Protein AF-A0A926GVV0-F1 (afdb_monomer_lite)

pLDDT: mean 87.62, std 10.68, range [47.09, 95.88]

Sequence (73 aa):
MSRYFILGNLWVLFAIILRIGGRVERTEPTMISFFGVGGWLYPVSYYLIIAVAGVMAAFCFLLAAKMRGPAER

Structure (mmCIF, N/CA/C/O backbone):
data_AF-A0A926GVV0-F1
#
_entry.id   AF-A0A926GVV0-F1
#
loop_
_atom_site.group_PDB
_atom_site.id
_atom_site.type_symbol
_atom_site.label_atom_id
_atom_site.label_alt_id
_atom_site.label_comp_id
_atom_site.label_asym_id
_atom_site.label_entity_id
_atom_site.label_seq_id
_atom_site.pdbx_PDB_ins_code
_atom_site.Cartn_x
_atom_site.Cartn_y
_atom_site.Cartn_z
_atom_site.occupancy
_atom_site.B_iso_or_equiv
_atom_site.auth_seq_id
_atom_site.auth_comp_id
_atom_site.auth_asym_id
_atom_site.auth_atom_id
_atom_site.pdbx_PDB_model_num
ATOM 1 N N . MET A 1 1 ? -7.981 9.130 20.855 1.00 62.66 1 MET A N 1
ATOM 2 C CA . MET A 1 1 ? -8.122 8.322 19.616 1.00 62.66 1 MET A CA 1
ATOM 3 C C . MET A 1 1 ? -7.687 6.891 19.895 1.00 62.66 1 MET A C 1
ATOM 5 O O . MET A 1 1 ? -6.735 6.705 20.638 1.00 62.66 1 MET A O 1
ATOM 9 N N . SER A 1 2 ? -8.359 5.887 19.323 1.00 80.75 2 SER A N 1
ATOM 10 C CA . SER A 1 2 ? -7.934 4.486 19.464 1.00 80.75 2 SER A CA 1
ATOM 11 C C . SER A 1 2 ? -6.616 4.250 18.717 1.00 80.75 2 SER A C 1
ATOM 13 O O . SER A 1 2 ? -6.485 4.673 17.569 1.00 80.75 2 SER A O 1
ATOM 15 N N . ARG A 1 3 ? -5.658 3.545 19.333 1.00 88.50 3 ARG A N 1
ATOM 16 C CA . ARG A 1 3 ? -4.368 3.172 18.712 1.00 88.50 3 ARG A CA 1
ATOM 17 C C . ARG A 1 3 ? -4.529 2.492 17.345 1.00 88.50 3 ARG A C 1
ATOM 19 O O . ARG A 1 3 ? -3.736 2.721 16.441 1.00 88.50 3 ARG A O 1
ATOM 26 N N . TYR A 1 4 ? -5.606 1.726 17.171 1.00 89.00 4 TYR A N 1
ATOM 27 C CA . TYR A 1 4 ? -5.931 1.037 15.921 1.00 89.00 4 TYR A CA 1
ATOM 28 C C . TYR A 1 4 ? -6.385 1.995 14.814 1.00 89.00 4 TYR A C 1
ATOM 30 O O . TYR A 1 4 ? -6.117 1.749 13.645 1.00 89.00 4 TYR A O 1
ATOM 38 N N . PHE A 1 5 ? -7.017 3.116 15.171 1.00 87.69 5 PHE A N 1
ATOM 39 C CA . PHE A 1 5 ? -7.385 4.152 14.206 1.00 87.69 5 PHE A CA 1
ATOM 40 C C . PHE A 1 5 ? -6.141 4.863 13.661 1.00 87.69 5 PHE A C 1
ATOM 42 O O . PHE A 1 5 ? -6.046 5.107 12.462 1.00 87.69 5 PHE A O 1
ATOM 49 N N . ILE A 1 6 ? -5.160 5.146 14.524 1.00 91.81 6 ILE A N 1
ATOM 50 C CA . ILE A 1 6 ? -3.876 5.736 14.115 1.00 91.81 6 ILE A CA 1
ATOM 51 C C . ILE A 1 6 ? -3.120 4.763 13.199 1.00 91.81 6 ILE A C 1
ATOM 53 O O . ILE A 1 6 ? -2.709 5.148 12.108 1.00 91.81 6 ILE A O 1
ATOM 57 N N . LEU A 1 7 ? -3.015 3.488 13.593 1.00 92.56 7 LEU A N 1
ATOM 58 C CA . LEU A 1 7 ? -2.391 2.440 12.776 1.00 92.56 7 LEU A CA 1
ATOM 59 C C . LEU A 1 7 ? -3.084 2.258 11.419 1.00 92.56 7 LEU A C 1
ATOM 61 O O . LEU A 1 7 ? -2.403 2.137 10.407 1.00 92.56 7 LEU A O 1
ATOM 65 N N . GLY A 1 8 ? -4.419 2.289 11.378 1.00 91.44 8 GLY A N 1
ATOM 66 C CA . GLY A 1 8 ? -5.174 2.217 10.126 1.00 91.44 8 GLY A CA 1
ATOM 67 C C . GLY A 1 8 ? -4.820 3.361 9.177 1.00 91.44 8 GLY A C 1
ATOM 68 O O . GLY A 1 8 ? -4.505 3.116 8.017 1.00 91.44 8 GLY A O 1
ATOM 69 N N . ASN A 1 9 ? -4.774 4.600 9.677 1.00 94.50 9 ASN A N 1
ATOM 70 C CA . ASN A 1 9 ? -4.368 5.756 8.872 1.00 94.50 9 ASN A CA 1
ATOM 71 C C . ASN A 1 9 ? -2.913 5.661 8.388 1.00 94.50 9 ASN A C 1
ATOM 73 O O . ASN A 1 9 ? -2.635 6.028 7.251 1.00 94.50 9 ASN A O 1
ATOM 77 N N . LEU A 1 10 ? -1.997 5.133 9.208 1.00 95.75 10 LEU A N 1
ATOM 78 C CA . LE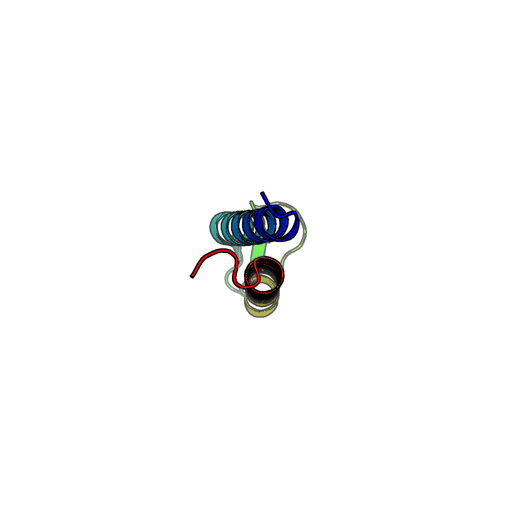U A 1 10 ? -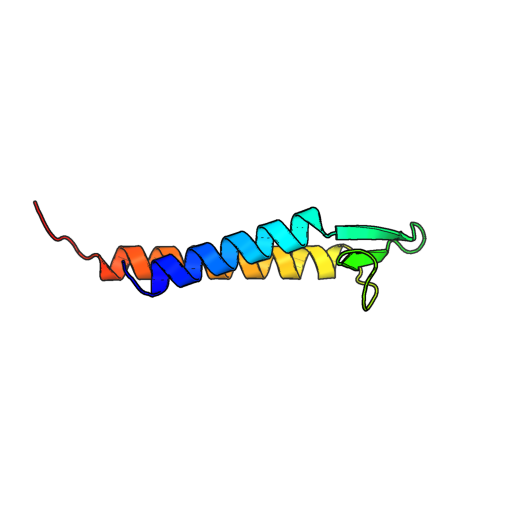0.612 4.895 8.790 1.00 95.75 10 LEU A CA 1
ATOM 79 C C . LEU A 1 10 ? -0.527 3.880 7.644 1.00 95.75 10 LEU A C 1
ATOM 81 O O . LEU A 1 10 ? 0.182 4.126 6.672 1.00 95.75 10 LEU A O 1
ATOM 85 N N . TRP A 1 11 ? -1.284 2.782 7.712 1.00 95.75 11 TRP A N 1
ATOM 86 C CA . TRP A 1 11 ? -1.350 1.799 6.626 1.00 95.75 11 TRP A CA 1
ATOM 87 C C . TRP A 1 11 ? -1.962 2.374 5.344 1.00 95.75 11 TRP A C 1
ATOM 89 O O . TRP A 1 11 ? -1.456 2.103 4.255 1.00 95.75 11 TRP A O 1
ATOM 99 N N . VAL A 1 12 ? -3.001 3.211 5.456 1.00 93.75 12 VAL A N 1
ATOM 100 C CA . VAL A 1 12 ? -3.578 3.930 4.305 1.00 93.75 12 VAL A CA 1
ATOM 101 C C . VAL A 1 12 ? -2.553 4.872 3.687 1.00 93.75 12 VAL A C 1
ATOM 103 O O . VAL A 1 12 ? -2.341 4.838 2.477 1.00 93.75 12 VAL A O 1
ATOM 106 N N . LEU A 1 13 ? -1.889 5.689 4.506 1.00 95.38 13 LEU A N 1
ATOM 107 C CA . LEU A 1 13 ? -0.866 6.617 4.039 1.00 95.38 13 LEU A CA 1
ATOM 108 C C . LEU A 1 13 ? 0.272 5.865 3.340 1.00 95.38 13 LEU A C 1
ATOM 110 O O . LEU A 1 13 ? 0.701 6.265 2.263 1.00 95.38 13 LEU A O 1
ATOM 114 N N . PHE A 1 14 ? 0.704 4.739 3.905 1.00 93.81 14 PHE A N 1
ATOM 115 C CA . PHE A 1 14 ? 1.710 3.876 3.298 1.00 93.81 14 PHE A CA 1
ATOM 116 C C . PHE A 1 14 ? 1.262 3.328 1.934 1.00 93.81 14 PHE A C 1
ATOM 118 O O . PHE A 1 14 ? 2.009 3.422 0.962 1.00 93.81 14 PHE A O 1
ATOM 125 N N . ALA A 1 15 ? 0.025 2.831 1.820 1.00 92.94 15 ALA A N 1
ATOM 126 C CA . ALA A 1 15 ? -0.531 2.362 0.550 1.00 92.94 15 ALA A CA 1
ATOM 127 C C . ALA A 1 15 ? -0.618 3.483 -0.504 1.00 92.94 15 ALA A C 1
ATOM 129 O O . ALA A 1 15 ? -0.312 3.254 -1.675 1.00 92.94 15 ALA A O 1
ATOM 130 N N . ILE A 1 16 ? -0.984 4.703 -0.094 1.00 94.19 16 ILE A N 1
ATOM 131 C CA . ILE A 1 16 ? -1.018 5.887 -0.967 1.00 94.19 16 ILE A CA 1
ATOM 132 C C . ILE A 1 16 ? 0.390 6.232 -1.457 1.00 94.19 16 ILE A C 1
ATOM 134 O O . ILE A 1 16 ? 0.592 6.415 -2.657 1.00 94.19 16 ILE A O 1
ATOM 138 N N . ILE A 1 17 ? 1.371 6.272 -0.553 1.00 94.75 17 ILE A N 1
ATOM 139 C CA . ILE A 1 17 ? 2.769 6.557 -0.892 1.00 94.75 17 ILE A CA 1
ATOM 140 C C . ILE A 1 17 ? 3.298 5.517 -1.884 1.00 94.75 17 ILE A C 1
ATOM 142 O O . ILE A 1 17 ? 3.884 5.892 -2.896 1.00 94.75 17 ILE A O 1
ATOM 146 N N . LEU A 1 18 ? 3.044 4.225 -1.653 1.00 91.69 18 LEU A N 1
ATOM 147 C CA . LEU A 1 18 ? 3.406 3.161 -2.593 1.00 91.69 18 LEU A CA 1
ATOM 148 C C . LEU A 1 18 ? 2.715 3.334 -3.948 1.00 91.69 18 LEU A C 1
ATOM 150 O O . LEU A 1 18 ? 3.332 3.135 -4.993 1.00 91.69 18 LEU A O 1
ATOM 154 N N . ARG A 1 19 ? 1.440 3.727 -3.968 1.00 92.00 19 ARG A N 1
ATOM 155 C CA . ARG A 1 19 ? 0.719 3.916 -5.228 1.00 92.00 19 ARG A CA 1
ATOM 156 C C . ARG A 1 19 ? 1.279 5.078 -6.047 1.00 92.00 19 ARG A C 1
ATOM 158 O O . ARG A 1 19 ? 1.422 4.922 -7.257 1.00 92.00 19 ARG A O 1
ATOM 165 N N . ILE A 1 20 ? 1.588 6.200 -5.397 1.00 93.56 20 ILE A N 1
ATOM 166 C CA . ILE A 1 20 ? 2.140 7.408 -6.032 1.00 93.56 20 ILE A CA 1
ATOM 167 C C . ILE A 1 20 ? 3.602 7.196 -6.441 1.00 93.56 20 ILE A C 1
ATOM 169 O O . ILE A 1 20 ? 4.016 7.643 -7.506 1.00 93.56 20 ILE A O 1
ATOM 173 N N . GLY A 1 21 ? 4.377 6.495 -5.614 1.00 90.88 21 GLY A N 1
ATOM 174 C CA . GLY A 1 21 ? 5.791 6.228 -5.859 1.00 90.88 21 GLY A CA 1
ATOM 175 C C . GLY A 1 21 ? 6.062 5.205 -6.959 1.00 90.88 21 GLY A C 1
ATOM 176 O O . GLY A 1 21 ? 7.201 5.099 -7.401 1.00 90.88 21 GLY A O 1
ATOM 177 N N . GLY A 1 22 ? 5.058 4.451 -7.413 1.00 91.31 22 GLY A N 1
ATOM 178 C CA . GLY A 1 22 ? 5.246 3.416 -8.429 1.00 91.31 22 GLY A CA 1
ATOM 179 C C . GLY A 1 22 ? 5.638 4.005 -9.781 1.00 91.31 22 GLY A C 1
ATOM 180 O O . GLY A 1 22 ? 4.814 4.638 -10.441 1.00 91.31 22 GLY A O 1
ATOM 181 N N . ARG A 1 23 ? 6.876 3.757 -10.216 1.00 90.44 23 ARG A N 1
ATOM 182 C CA . ARG A 1 23 ? 7.378 4.148 -11.540 1.00 90.44 23 ARG A CA 1
ATOM 183 C C . ARG A 1 23 ? 7.680 2.927 -12.387 1.00 90.44 23 ARG A C 1
ATOM 185 O O . ARG A 1 23 ? 8.318 1.990 -11.927 1.00 90.44 23 ARG A O 1
ATOM 192 N N . VAL A 1 24 ? 7.229 2.952 -13.637 1.00 89.75 24 VAL A N 1
ATOM 193 C CA . VAL A 1 24 ? 7.596 1.936 -14.628 1.00 89.75 24 VAL A CA 1
ATOM 194 C C . VAL A 1 24 ? 8.986 2.284 -15.157 1.00 89.75 24 VAL A C 1
ATOM 196 O O . VAL A 1 24 ? 9.142 3.297 -15.830 1.00 89.75 24 VAL A O 1
ATOM 199 N N . GLU A 1 25 ? 9.983 1.459 -14.837 1.00 88.06 25 GLU A N 1
ATOM 200 C CA . GLU A 1 25 ? 11.380 1.664 -15.268 1.00 88.06 25 GLU A CA 1
ATOM 201 C C . GLU A 1 25 ? 11.704 0.918 -16.563 1.00 88.06 25 GLU A C 1
ATOM 203 O O . GLU A 1 25 ? 12.542 1.340 -17.355 1.00 88.06 25 GLU A O 1
ATOM 208 N N . ARG A 1 26 ? 11.047 -0.222 -16.785 1.00 85.88 26 ARG A N 1
ATOM 209 C CA . ARG A 1 26 ? 11.190 -1.031 -17.999 1.00 85.88 26 ARG A CA 1
ATOM 210 C C . ARG A 1 26 ? 9.823 -1.509 -18.439 1.00 85.88 26 ARG A C 1
ATOM 212 O O . ARG A 1 26 ? 8.971 -1.780 -17.597 1.00 85.88 26 ARG A O 1
ATOM 219 N N . THR A 1 27 ? 9.632 -1.634 -19.746 1.00 85.31 27 THR A N 1
ATOM 220 C CA . THR A 1 27 ? 8.404 -2.158 -20.356 1.00 85.31 27 THR A CA 1
ATOM 221 C C . THR A 1 27 ? 8.546 -3.623 -20.779 1.00 85.31 27 THR A C 1
ATOM 223 O O . THR A 1 27 ? 7.553 -4.344 -20.746 1.00 85.31 27 THR A O 1
ATOM 226 N N . GLU A 1 28 ? 9.770 -4.099 -21.053 1.00 86.81 28 GLU A N 1
ATOM 227 C CA . GLU A 1 28 ? 10.071 -5.469 -21.503 1.00 86.81 28 GLU A CA 1
ATOM 228 C C . GLU A 1 28 ? 11.279 -6.082 -20.741 1.00 86.81 28 GLU A C 1
ATOM 230 O O . GLU A 1 28 ? 12.439 -5.762 -21.033 1.00 86.81 28 GLU A O 1
ATOM 235 N N . PRO A 1 29 ? 11.055 -6.954 -19.733 1.00 84.94 29 PRO A N 1
ATOM 236 C CA . PRO A 1 29 ? 9.787 -7.179 -19.033 1.00 84.94 29 PRO A CA 1
ATOM 237 C C . PRO A 1 29 ? 9.346 -5.931 -18.258 1.00 84.94 29 PRO A C 1
ATOM 239 O O . PRO A 1 29 ? 10.181 -5.130 -17.827 1.00 84.94 29 PRO A O 1
ATOM 242 N N . THR A 1 30 ? 8.032 -5.768 -18.063 1.00 90.19 30 THR A N 1
ATOM 243 C CA . THR A 1 30 ? 7.514 -4.635 -17.292 1.00 90.19 30 THR A CA 1
ATOM 244 C C . THR A 1 30 ? 8.003 -4.727 -15.852 1.00 90.19 30 THR A C 1
ATOM 246 O O . THR A 1 30 ? 7.757 -5.728 -15.181 1.00 90.19 30 THR A O 1
ATOM 249 N N . MET A 1 31 ? 8.684 -3.686 -15.383 1.00 92.06 31 MET A N 1
ATOM 250 C CA . MET A 1 31 ? 9.258 -3.617 -14.042 1.00 92.06 31 MET A CA 1
ATOM 251 C C . MET A 1 31 ? 8.913 -2.282 -13.396 1.00 92.06 31 MET A C 1
ATOM 253 O O . MET A 1 31 ? 9.067 -1.225 -14.013 1.00 92.06 31 MET A O 1
ATOM 257 N N . ILE A 1 32 ? 8.457 -2.347 -12.148 1.00 92.62 32 ILE A N 1
ATOM 258 C CA . ILE A 1 32 ? 8.065 -1.194 -11.344 1.00 92.62 32 ILE A CA 1
ATOM 259 C C . ILE A 1 32 ? 9.079 -1.005 -10.217 1.00 92.62 32 ILE A C 1
ATOM 261 O O . ILE A 1 32 ? 9.413 -1.953 -9.503 1.00 92.62 32 ILE A O 1
ATOM 265 N N . SER A 1 33 ? 9.563 0.221 -10.058 1.00 91.50 33 SER A N 1
ATOM 266 C CA . SER A 1 33 ? 10.379 0.667 -8.931 1.00 91.50 33 SER A CA 1
ATOM 267 C C . SER A 1 33 ? 9.543 1.529 -7.982 1.00 91.50 33 SER A C 1
ATOM 269 O O . SER A 1 33 ? 8.502 2.080 -8.356 1.00 91.50 33 SER A O 1
ATOM 271 N N . PHE A 1 34 ? 10.022 1.683 -6.750 1.00 90.75 34 PHE A N 1
ATOM 272 C CA . PHE A 1 34 ? 9.481 2.661 -5.813 1.00 90.75 34 PHE A CA 1
ATOM 273 C C . PHE A 1 34 ? 10.333 3.936 -5.863 1.00 90.75 34 PHE A C 1
ATOM 275 O O . PHE A 1 34 ? 11.492 3.929 -5.462 1.00 90.75 34 PHE A O 1
ATOM 282 N N . PHE A 1 35 ? 9.775 5.028 -6.386 1.00 89.25 35 PHE A N 1
ATOM 283 C CA . PHE A 1 35 ? 10.452 6.313 -6.609 1.00 89.25 35 PHE A CA 1
ATOM 284 C C . PHE A 1 35 ? 11.766 6.223 -7.411 1.00 89.25 35 PHE A C 1
ATOM 286 O O . PHE A 1 35 ? 12.631 7.082 -7.268 1.00 89.25 35 PHE A O 1
ATOM 293 N N . GLY A 1 36 ? 11.940 5.208 -8.264 1.00 82.06 36 GLY A N 1
ATOM 294 C CA . GLY A 1 36 ? 13.209 4.998 -8.974 1.00 82.06 36 GLY A CA 1
ATOM 295 C C . GLY A 1 36 ? 14.340 4.472 -8.090 1.00 82.06 36 GLY A C 1
ATOM 296 O O . GLY A 1 36 ? 15.490 4.447 -8.519 1.00 82.06 36 GLY A O 1
ATOM 297 N N . VAL A 1 37 ? 14.034 4.051 -6.860 1.00 80.62 37 VAL A N 1
ATOM 298 C CA . VAL A 1 37 ? 15.009 3.564 -5.882 1.00 80.62 37 VAL A CA 1
ATOM 299 C C . VAL A 1 37 ? 14.711 2.109 -5.521 1.00 80.62 37 VAL A C 1
ATOM 301 O O . VAL A 1 37 ? 13.559 1.691 -5.392 1.00 80.62 37 VAL A O 1
ATOM 304 N N . GLY A 1 38 ? 15.776 1.334 -5.318 1.00 79.31 38 GLY A N 1
ATOM 305 C CA . GLY A 1 38 ? 15.701 -0.043 -4.839 1.00 79.31 38 GLY A CA 1
ATOM 306 C C . GLY A 1 38 ? 15.576 -1.081 -5.953 1.00 79.31 38 GLY A C 1
ATOM 307 O O . GLY A 1 38 ? 16.077 -0.901 -7.061 1.00 79.31 38 GLY A O 1
ATOM 308 N N . GLY A 1 39 ? 14.961 -2.214 -5.614 1.00 83.25 39 GLY A N 1
ATOM 309 C CA . GLY A 1 39 ? 14.788 -3.342 -6.523 1.00 83.25 39 GLY A CA 1
ATOM 310 C C . GLY A 1 39 ? 13.644 -3.137 -7.513 1.00 83.25 39 GLY A C 1
ATOM 311 O O . GLY A 1 39 ? 12.677 -2.423 -7.251 1.00 83.25 39 GLY A O 1
ATOM 312 N N . TRP A 1 40 ? 13.746 -3.813 -8.650 1.00 90.44 40 TRP A N 1
ATOM 313 C CA . TRP A 1 40 ? 12.675 -3.891 -9.632 1.00 90.44 40 TRP A CA 1
ATOM 314 C C . TRP A 1 40 ? 11.701 -5.001 -9.266 1.00 90.44 40 TRP A C 1
ATOM 316 O O . TRP A 1 40 ? 12.099 -6.142 -9.028 1.00 90.44 40 TRP A O 1
ATOM 326 N N . LEU A 1 41 ? 10.419 -4.658 -9.225 1.00 90.06 41 LEU A N 1
ATOM 327 C CA . LEU A 1 41 ? 9.345 -5.588 -8.927 1.00 90.06 41 LEU A CA 1
ATOM 328 C C . LEU A 1 41 ? 8.484 -5.794 -10.164 1.00 90.06 41 LEU A C 1
ATOM 330 O O . LEU A 1 41 ? 8.139 -4.846 -10.872 1.00 90.06 41 LEU A O 1
ATOM 334 N N . TYR A 1 42 ? 8.068 -7.038 -10.384 1.00 92.38 42 TYR A N 1
ATOM 335 C CA . TYR A 1 42 ? 6.997 -7.304 -11.332 1.00 92.38 42 TYR A CA 1
ATOM 336 C C . TYR A 1 42 ? 5.726 -6.557 -10.901 1.00 92.38 42 TYR A C 1
ATOM 338 O O . TYR A 1 42 ? 5.465 -6.448 -9.696 1.00 92.38 42 TYR A O 1
ATOM 346 N N . PRO A 1 43 ? 4.893 -6.098 -11.853 1.00 92.31 43 PRO A N 1
ATOM 347 C CA . PRO A 1 43 ? 3.667 -5.369 -11.552 1.00 92.31 43 PRO A CA 1
ATOM 348 C C . PRO A 1 43 ? 2.782 -6.094 -10.541 1.00 92.31 43 PRO A C 1
ATOM 350 O O . PRO A 1 43 ? 2.303 -5.482 -9.592 1.00 92.31 43 PRO A O 1
ATOM 353 N N . VAL A 1 44 ? 2.632 -7.413 -10.695 1.00 93.75 44 VAL A N 1
ATOM 354 C CA . VAL A 1 44 ? 1.850 -8.251 -9.777 1.00 93.75 44 VAL A CA 1
ATOM 355 C C . VAL A 1 44 ? 2.387 -8.145 -8.352 1.00 93.75 44 VAL A C 1
ATOM 357 O O . VAL A 1 44 ? 1.627 -7.826 -7.444 1.00 93.75 44 VAL A O 1
ATOM 360 N N . SER A 1 45 ? 3.693 -8.340 -8.155 1.00 93.25 45 SER A N 1
ATOM 361 C CA . SER A 1 45 ? 4.326 -8.242 -6.837 1.00 93.25 45 SER A CA 1
ATOM 362 C C . SER A 1 45 ? 4.165 -6.847 -6.232 1.00 93.25 45 SER A C 1
ATOM 364 O O . SER A 1 45 ? 3.849 -6.723 -5.051 1.00 93.25 45 SER A O 1
ATOM 366 N N . TYR A 1 46 ? 4.322 -5.796 -7.042 1.00 93.00 46 TYR A N 1
ATOM 367 C CA . TYR A 1 46 ? 4.173 -4.411 -6.595 1.00 93.00 46 TYR A CA 1
ATOM 368 C C . TYR A 1 46 ? 2.746 -4.108 -6.113 1.00 93.00 46 TYR A C 1
ATOM 370 O O . TYR A 1 46 ? 2.544 -3.593 -5.012 1.00 93.00 46 TYR A O 1
ATOM 378 N N . TYR A 1 47 ? 1.736 -4.476 -6.905 1.00 93.12 47 TYR A N 1
ATOM 379 C CA . TYR A 1 47 ? 0.335 -4.262 -6.539 1.00 93.12 47 TYR A CA 1
ATOM 380 C C . TYR A 1 47 ? -0.119 -5.151 -5.380 1.00 93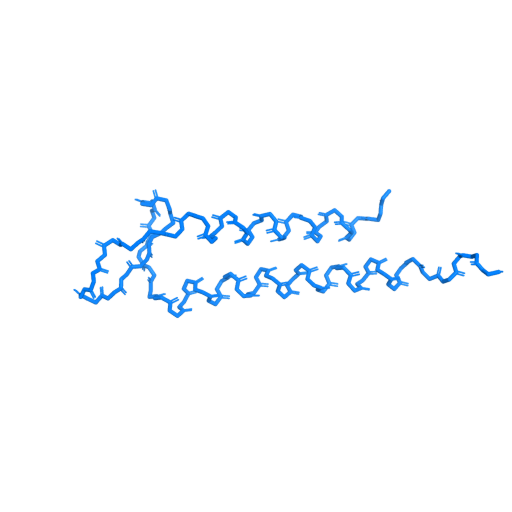.12 47 TYR A C 1
ATOM 382 O O . TYR A 1 47 ? -0.972 -4.730 -4.600 1.00 93.12 47 TYR A O 1
ATOM 390 N N . LEU A 1 48 ? 0.472 -6.336 -5.215 1.00 95.12 48 LEU A N 1
ATOM 391 C CA . LEU A 1 48 ? 0.190 -7.213 -4.081 1.00 95.12 48 LEU A CA 1
ATOM 392 C C . LEU A 1 48 ? 0.644 -6.571 -2.762 1.00 95.12 48 LEU A C 1
ATOM 394 O O . LEU A 1 48 ? -0.105 -6.599 -1.789 1.00 95.12 48 LEU A O 1
ATOM 398 N N . ILE A 1 49 ? 1.799 -5.897 -2.741 1.00 93.19 49 ILE A N 1
ATOM 399 C CA . ILE A 1 49 ? 2.261 -5.134 -1.567 1.00 93.19 49 ILE A CA 1
ATOM 400 C C . ILE A 1 49 ? 1.261 -4.021 -1.213 1.00 93.19 49 ILE A C 1
ATOM 402 O O . ILE A 1 49 ? 0.893 -3.866 -0.047 1.00 93.19 49 ILE A O 1
ATOM 406 N N . ILE A 1 50 ? 0.771 -3.279 -2.213 1.00 93.75 50 ILE A N 1
ATOM 407 C CA . ILE A 1 50 ? -0.244 -2.230 -2.011 1.00 93.75 50 ILE A CA 1
ATOM 408 C C . ILE A 1 50 ? -1.549 -2.829 -1.470 1.00 93.75 50 ILE A C 1
ATOM 410 O O . ILE A 1 50 ? -2.133 -2.292 -0.528 1.00 93.75 50 ILE A O 1
ATOM 414 N N . ALA A 1 51 ? -1.999 -3.950 -2.037 1.00 94.75 51 ALA A N 1
ATOM 415 C CA . ALA A 1 51 ? -3.213 -4.630 -1.602 1.00 94.75 51 ALA A CA 1
ATOM 416 C C . ALA A 1 51 ? -3.105 -5.103 -0.145 1.00 94.75 51 ALA A C 1
ATOM 418 O O . ALA A 1 51 ? -4.023 -4.872 0.640 1.00 94.75 51 ALA A O 1
ATOM 419 N N . VAL A 1 52 ? -1.967 -5.688 0.246 1.00 95.75 52 VAL A N 1
ATOM 420 C CA . VAL A 1 52 ? -1.705 -6.099 1.634 1.00 95.75 52 VAL A CA 1
ATOM 421 C C . VAL A 1 52 ? -1.755 -4.898 2.577 1.00 95.75 52 VAL A C 1
ATOM 423 O O . VAL A 1 52 ? -2.415 -4.975 3.612 1.00 95.75 52 VAL A O 1
ATOM 426 N N . ALA A 1 53 ? -1.143 -3.767 2.213 1.00 93.62 53 ALA A N 1
ATOM 427 C CA . ALA A 1 53 ? -1.225 -2.545 3.014 1.00 93.62 53 ALA A CA 1
ATOM 428 C C . ALA A 1 53 ? -2.680 -2.063 3.190 1.00 93.62 53 ALA A C 1
ATOM 430 O O . ALA A 1 53 ? -3.086 -1.706 4.298 1.00 93.62 53 ALA A O 1
ATOM 431 N N . GLY A 1 54 ? -3.493 -2.125 2.130 1.00 93.31 54 GLY A N 1
ATOM 432 C CA . GLY A 1 54 ? -4.925 -1.814 2.193 1.00 93.31 54 GLY A CA 1
ATOM 433 C C . GLY A 1 54 ? -5.723 -2.771 3.087 1.00 93.31 54 GLY A C 1
ATOM 434 O O . GLY A 1 54 ? -6.549 -2.326 3.886 1.00 93.31 54 GLY A O 1
ATOM 435 N N . VAL A 1 55 ? -5.450 -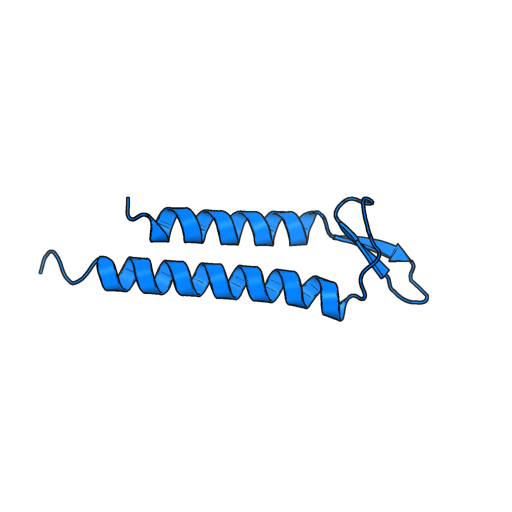4.078 3.017 1.00 95.88 55 VAL A N 1
ATOM 436 C CA . VAL A 1 55 ? -6.089 -5.088 3.880 1.00 95.88 55 VAL A CA 1
ATOM 437 C C . VAL A 1 55 ? -5.725 -4.862 5.348 1.00 95.88 55 VAL A C 1
ATOM 439 O O . VAL A 1 55 ? -6.603 -4.908 6.212 1.00 95.88 55 VAL A O 1
ATOM 442 N N . MET A 1 56 ? -4.462 -4.547 5.642 1.00 94.38 56 MET A N 1
ATOM 443 C CA . MET A 1 56 ? -4.013 -4.222 6.999 1.00 94.38 56 MET A CA 1
ATOM 444 C C . MET A 1 56 ? -4.693 -2.960 7.539 1.00 94.38 56 MET A C 1
ATOM 446 O O . MET A 1 56 ? -5.139 -2.950 8.689 1.00 94.38 56 MET A O 1
ATOM 450 N N . ALA A 1 57 ? -4.852 -1.925 6.706 1.00 93.44 57 ALA A N 1
ATOM 451 C CA . ALA A 1 57 ? -5.611 -0.732 7.070 1.00 93.44 57 ALA A CA 1
ATOM 452 C C . ALA A 1 57 ? -7.065 -1.068 7.430 1.00 93.44 57 ALA A C 1
ATOM 454 O O . ALA A 1 57 ? -7.548 -0.681 8.498 1.00 93.44 57 ALA A O 1
ATOM 455 N N . ALA A 1 58 ? -7.750 -1.821 6.564 1.00 93.38 58 ALA A N 1
ATOM 456 C CA . ALA A 1 58 ? -9.130 -2.240 6.778 1.00 93.38 58 ALA A CA 1
ATOM 457 C C . ALA A 1 58 ? -9.272 -3.051 8.074 1.00 93.38 58 ALA A C 1
ATOM 459 O O . ALA A 1 58 ? -10.152 -2.771 8.889 1.00 93.38 58 ALA A O 1
ATOM 460 N N . PHE A 1 59 ? -8.359 -3.992 8.319 1.00 94.38 59 PHE A N 1
ATOM 461 C CA . PHE A 1 59 ? -8.327 -4.781 9.547 1.00 94.38 59 PHE A CA 1
ATOM 462 C C . PHE A 1 59 ? -8.149 -3.905 10.798 1.00 94.38 59 PHE A C 1
ATOM 464 O O . PHE A 1 59 ? -8.886 -4.056 11.775 1.00 94.38 59 PHE A O 1
ATOM 471 N N . CYS A 1 60 ? -7.235 -2.929 10.766 1.00 92.38 60 CYS A N 1
ATOM 472 C CA . CYS A 1 60 ? -7.064 -1.969 11.857 1.00 92.38 60 CYS A CA 1
ATOM 473 C C . CYS A 1 60 ? -8.326 -1.128 12.105 1.00 92.38 60 CYS A C 1
ATOM 475 O O . CYS A 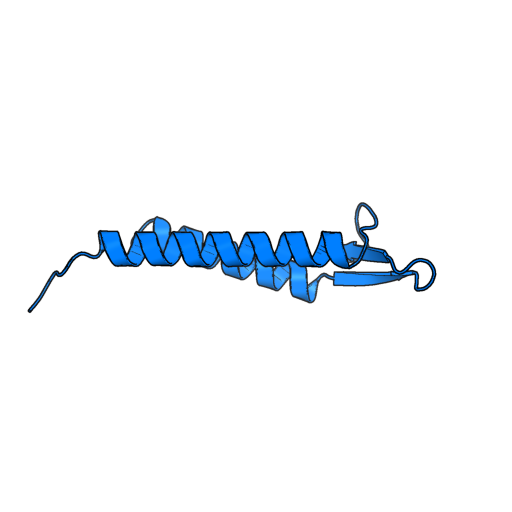1 60 ? -8.688 -0.905 13.262 1.00 92.38 60 CYS A O 1
ATOM 477 N N . PHE A 1 61 ? -9.031 -0.696 11.056 1.00 91.56 61 PHE A N 1
ATOM 478 C CA . PHE A 1 61 ? -10.285 0.042 11.216 1.00 91.56 61 PHE A CA 1
ATOM 479 C C . PHE A 1 61 ? -11.418 -0.823 11.771 1.00 91.56 61 PHE A C 1
ATOM 481 O O . PHE A 1 61 ? -12.149 -0.356 12.645 1.00 91.56 61 PHE A O 1
ATOM 488 N N . LEU A 1 62 ? -11.524 -2.089 11.358 1.00 92.38 62 LEU A N 1
ATOM 489 C CA . LEU A 1 62 ? -12.481 -3.039 11.935 1.00 92.38 62 LEU A CA 1
ATOM 490 C C . LEU A 1 62 ? -12.223 -3.259 13.432 1.00 92.38 62 LEU A C 1
ATOM 492 O O . LEU A 1 62 ? -13.158 -3.230 14.235 1.00 92.38 62 LEU A O 1
ATOM 496 N N . LEU A 1 63 ? -10.957 -3.403 13.837 1.00 90.25 63 LEU A N 1
ATOM 497 C CA . LEU A 1 63 ? -10.583 -3.486 15.253 1.00 90.25 63 LEU A CA 1
ATOM 498 C C . LEU A 1 63 ? -10.892 -2.188 16.005 1.00 90.25 63 LEU A C 1
ATOM 500 O O . LEU A 1 63 ? -11.416 -2.232 17.118 1.00 90.25 63 LEU A O 1
ATOM 504 N N . ALA A 1 64 ? -10.609 -1.030 15.406 1.00 88.94 64 ALA A N 1
ATOM 505 C CA . ALA A 1 64 ? -10.939 0.264 15.996 1.00 88.94 64 ALA A CA 1
ATOM 506 C C . ALA A 1 64 ? -12.452 0.422 16.219 1.00 88.94 64 ALA A C 1
ATOM 508 O O . ALA A 1 64 ? -12.854 0.928 17.266 1.00 88.94 64 ALA A O 1
ATOM 509 N N . ALA A 1 65 ? -13.271 -0.029 15.264 1.00 86.81 65 ALA A N 1
ATOM 510 C CA . ALA A 1 65 ? -14.728 -0.002 15.342 1.00 86.81 65 ALA A CA 1
ATOM 511 C C . ALA A 1 65 ? -15.262 -0.959 16.417 1.00 86.81 65 ALA A C 1
ATOM 513 O O . ALA A 1 65 ? -16.080 -0.555 17.237 1.00 86.81 65 ALA A O 1
ATOM 514 N N . LYS A 1 66 ? -14.746 -2.193 16.485 1.00 86.50 66 LYS A N 1
ATOM 515 C CA . LYS A 1 66 ? -15.149 -3.176 17.505 1.00 86.50 66 LYS A CA 1
ATOM 516 C C . LYS A 1 66 ? -14.786 -2.734 18.926 1.00 86.50 66 LYS A C 1
ATOM 518 O O . LYS A 1 66 ? -15.557 -2.950 19.854 1.00 86.50 66 LYS A O 1
ATOM 523 N N . MET A 1 67 ? -13.623 -2.103 19.097 1.00 79.06 67 MET A N 1
ATOM 524 C CA . MET A 1 67 ? -13.158 -1.590 20.395 1.00 79.06 67 MET A CA 1
ATOM 525 C C . MET A 1 67 ? -13.874 -0.299 20.817 1.00 79.06 67 MET A C 1
ATOM 527 O O . MET A 1 67 ? -13.861 0.045 21.993 1.00 79.06 67 MET A O 1
ATOM 531 N N . ARG A 1 68 ? -14.520 0.400 19.878 1.00 68.38 68 ARG A N 1
ATOM 532 C CA . ARG A 1 68 ? -15.487 1.476 20.140 1.00 68.38 68 ARG A CA 1
ATOM 533 C C . ARG A 1 68 ? -16.893 0.919 20.424 1.00 68.38 68 ARG A C 1
ATOM 535 O O . ARG A 1 68 ? -17.867 1.560 20.049 1.00 68.38 68 ARG A O 1
ATOM 542 N N . GLY A 1 69 ? -17.000 -0.271 21.031 1.00 59.97 69 GLY A N 1
ATOM 543 C CA . GLY A 1 69 ? -18.276 -0.912 21.381 1.00 59.97 69 GLY A CA 1
ATOM 544 C C . GLY A 1 69 ? -19.291 0.081 21.968 1.00 59.97 69 GLY A C 1
ATOM 545 O O . GLY A 1 69 ? -18.865 1.081 22.538 1.00 59.97 69 GLY A O 1
ATOM 546 N N . PRO A 1 70 ? -20.602 -0.174 21.790 1.00 54.62 70 PRO A N 1
ATOM 547 C CA . PRO A 1 70 ? -21.681 0.817 21.769 1.00 54.62 70 PRO A CA 1
ATOM 548 C C . PRO A 1 70 ? -21.708 1.672 23.038 1.00 54.62 70 PRO A C 1
ATOM 550 O O . PRO A 1 70 ? -22.410 1.370 23.998 1.00 54.62 70 PRO A O 1
ATOM 553 N N . ALA A 1 71 ? -20.925 2.742 23.040 1.00 58.56 71 ALA A N 1
ATOM 554 C CA . ALA A 1 71 ? -21.069 3.829 23.976 1.00 58.56 71 ALA A CA 1
ATOM 555 C C . ALA A 1 71 ? -22.091 4.771 23.341 1.00 58.56 71 ALA A C 1
ATOM 557 O O . ALA A 1 71 ? -21.832 5.308 22.266 1.00 58.56 71 ALA A O 1
ATOM 558 N N . GLU A 1 72 ? -23.229 4.914 24.022 1.00 52.81 72 GLU A N 1
ATOM 55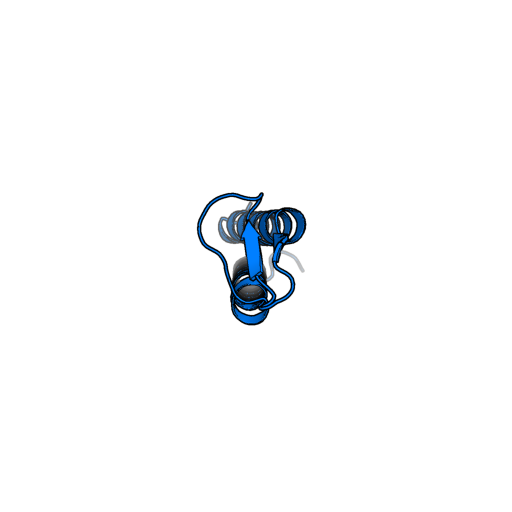9 C CA . GLU A 1 72 ? -24.299 5.887 23.765 1.00 52.81 72 GLU A CA 1
ATOM 560 C C . GLU A 1 72 ? -25.354 5.446 22.729 1.00 52.81 72 GLU A C 1
ATOM 562 O O . GLU A 1 72 ? -25.351 5.832 21.560 1.00 52.81 72 GLU A O 1
ATOM 567 N N . ARG A 1 73 ? -26.311 4.637 23.199 1.00 47.09 73 ARG A N 1
ATOM 568 C CA . ARG A 1 73 ? -27.727 4.821 22.856 1.00 47.09 73 ARG A CA 1
ATOM 569 C C . ARG A 1 73 ? -28.474 5.223 24.113 1.00 47.09 73 ARG A C 1
ATOM 571 O O . ARG A 1 73 ? -28.127 4.651 25.170 1.00 47.09 73 ARG A O 1
#

Secondary structure (DSSP, 8-state):
--HHHHHHHHHHHHHHHHHHHEEEEEETTEEEEETTEEEEE-HHHHHHHHHHHHHHHHHHHHHHHHHTTT---

Radius of gyration: 16.34 Å; chains: 1; bounding box: 43×17×46 Å

Foldseek 3Di:
DDPLLVLLVVLVVVLVLLVVQWDFPDVVVTWTDRVPDDDTDRPVRSVVSSVVSNVSSVVSVVVVVVVPPDDDD